Protein AF-A0A4Q3UQ04-F1 (afdb_monomer)

pLDDT: mean 87.94, std 11.41, range [50.19, 98.19]

Foldseek 3Di:
DPPDDCVLADVVLVVQLVVQLVVVVVVVDDSVVSSVVSQVVSCVVQVFRPHPPTRSPVDDPVRVVVVVVVVVVVVVVVVVVVD

Nearest PDB structures (foldseek):
  1tfe-assembly1_A-2  TM=8.885E-01  e=4.662E+00  Thermus thermophilus

Secondary structure (DSSP, 8-state):
--SS-GGGS-HHHHHHHHHHHHHHHTTT--HHHHHHHHHHHHHHHHSS--STTSTT-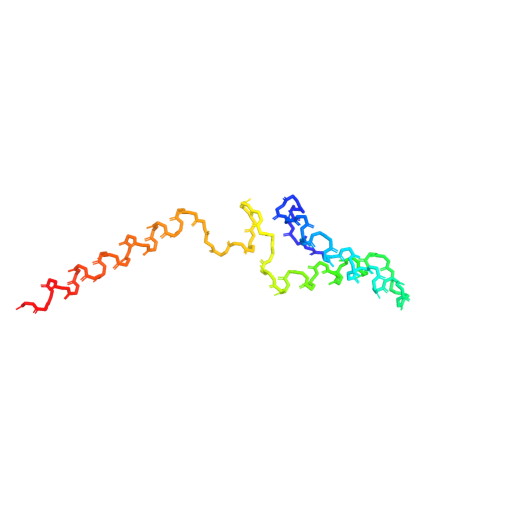S--HHHHHHHHHHHHHHHHHHHHT--

Solvent-accessible surface area (backbone atoms only — not comparable to full-atom values): 4584 Å² total; per-residue (Å²): 112,72,93,64,70,71,83,20,40,40,71,69,55,50,54,50,22,52,54,45,16,50,61,31,39,78,70,71,38,55,64,73,57,14,47,34,50,16,42,48,51,53,27,72,78,40,58,39,22,63,33,89,94,19,63,28,46,91,63,54,74,64,52,51,50,52,53,50,51,54,54,50,54,53,53,52,55,54,59,68,70,74,115

Mean predicted aligned error: 7.3 Å

Radius of gyration: 20.09 Å; Cα contacts (8 Å, |Δi|>4): 75; chains: 1; bounding box: 43×22×59 Å

Structure (mmCIF, N/CA/C/O backbone):
data_AF-A0A4Q3UQ04-F1
#
_entry.id   AF-A0A4Q3UQ04-F1
#
loop_
_atom_site.group_PDB
_atom_site.id
_atom_site.type_symbol
_atom_site.label_atom_id
_atom_site.label_alt_id
_atom_site.label_comp_id
_atom_site.label_asym_id
_atom_site.label_entity_id
_atom_site.label_seq_id
_atom_site.pdbx_PDB_ins_code
_atom_site.Cartn_x
_atom_site.Cartn_y
_atom_site.Cartn_z
_atom_site.occupancy
_atom_site.B_iso_or_equiv
_atom_site.auth_seq_id
_atom_site.auth_comp_id
_atom_site.auth_asym_id
_atom_site.auth_atom_id
_atom_site.pdbx_PDB_model_num
ATOM 1 N N . MET A 1 1 ? -0.151 -8.280 9.214 1.00 50.19 1 MET A N 1
ATOM 2 C CA . MET A 1 1 ? 0.063 -6.860 8.846 1.00 50.19 1 MET A CA 1
ATOM 3 C C . MET A 1 1 ? 0.859 -6.753 7.549 1.00 50.19 1 MET A C 1
ATOM 5 O O . MET A 1 1 ? 1.590 -7.687 7.222 1.00 50.19 1 MET A O 1
ATOM 9 N N . ALA A 1 2 ? 0.727 -5.636 6.820 1.00 52.31 2 ALA A N 1
ATOM 10 C CA . ALA A 1 2 ? 1.593 -5.314 5.684 1.00 52.31 2 ALA A CA 1
ATOM 11 C C . ALA A 1 2 ? 3.041 -5.171 6.178 1.00 52.31 2 ALA A C 1
ATOM 13 O O . ALA A 1 2 ? 3.337 -4.307 6.998 1.00 52.31 2 ALA A O 1
ATOM 14 N N . ARG A 1 3 ? 3.935 -6.045 5.712 1.00 58.41 3 ARG A N 1
ATOM 15 C CA . ARG A 1 3 ? 5.365 -6.006 6.044 1.00 58.41 3 ARG A CA 1
ATOM 16 C C . ARG A 1 3 ? 6.018 -4.834 5.302 1.00 58.41 3 ARG A C 1
ATOM 18 O O . ARG A 1 3 ? 6.580 -5.028 4.232 1.00 58.41 3 ARG A O 1
ATOM 25 N N . GLY A 1 4 ? 5.876 -3.610 5.805 1.00 63.72 4 GLY A N 1
ATOM 26 C CA . GLY A 1 4 ? 6.538 -2.450 5.211 1.00 63.72 4 GLY A CA 1
ATOM 27 C C . GLY A 1 4 ? 6.033 -1.102 5.707 1.00 63.72 4 GLY A C 1
ATOM 28 O O . GLY A 1 4 ? 4.944 -0.982 6.263 1.00 63.72 4 GLY A O 1
ATOM 29 N N . ASP A 1 5 ? 6.840 -0.076 5.456 1.00 73.12 5 ASP A N 1
ATOM 30 C CA . ASP A 1 5 ? 6.503 1.313 5.740 1.00 73.12 5 ASP A CA 1
ATOM 31 C C . ASP A 1 5 ? 5.265 1.756 4.930 1.00 73.12 5 ASP A C 1
ATOM 33 O O . ASP A 1 5 ? 5.271 1.790 3.691 1.00 73.12 5 ASP A O 1
ATOM 37 N N . LYS A 1 6 ? 4.191 2.130 5.643 1.00 78.88 6 LYS A N 1
ATOM 38 C CA . LYS A 1 6 ? 2.941 2.641 5.055 1.00 78.88 6 LYS A CA 1
ATOM 39 C C . LYS A 1 6 ? 3.158 3.934 4.249 1.00 78.88 6 LYS A C 1
ATOM 41 O O . LYS A 1 6 ? 2.297 4.304 3.443 1.00 78.88 6 LYS A O 1
ATOM 46 N N . SER A 1 7 ? 4.305 4.609 4.393 1.00 86.94 7 SER A N 1
ATOM 47 C CA . SER A 1 7 ? 4.696 5.765 3.576 1.00 86.94 7 SER A CA 1
ATOM 48 C C . SER A 1 7 ? 4.743 5.446 2.083 1.00 86.94 7 SER A C 1
ATOM 50 O O . SER A 1 7 ? 4.522 6.343 1.268 1.00 86.94 7 SER A O 1
ATOM 52 N N . LYS A 1 8 ? 4.966 4.175 1.715 1.00 89.06 8 LYS A N 1
ATOM 53 C CA . LYS A 1 8 ? 5.045 3.701 0.325 1.00 89.06 8 LYS A CA 1
ATOM 54 C C . LYS A 1 8 ? 3.683 3.443 -0.321 1.00 89.06 8 LYS A C 1
ATOM 56 O O . LYS A 1 8 ? 3.610 3.142 -1.513 1.00 89.06 8 LYS A O 1
ATOM 61 N N . TYR A 1 9 ? 2.596 3.609 0.423 1.00 91.44 9 TYR A N 1
ATOM 62 C CA . TYR A 1 9 ? 1.242 3.497 -0.103 1.00 91.44 9 TYR A CA 1
ATOM 63 C C . TYR A 1 9 ? 0.711 4.858 -0.528 1.00 91.44 9 TYR A C 1
ATOM 65 O O . TYR A 1 9 ? 0.960 5.894 0.099 1.00 91.44 9 TYR A O 1
ATOM 73 N N . THR A 1 10 ? -0.014 4.851 -1.640 1.00 94.00 10 THR A N 1
ATOM 74 C CA . THR A 1 10 ? -0.729 6.035 -2.123 1.00 94.00 10 THR A CA 1
ATOM 75 C C . THR A 1 10 ? -1.918 6.344 -1.225 1.00 94.00 10 THR A C 1
ATOM 77 O O . THR A 1 10 ? -2.452 5.453 -0.567 1.00 94.00 10 THR A O 1
ATOM 80 N N . ASP A 1 11 ? -2.382 7.590 -1.233 1.00 94.69 11 ASP A N 1
ATOM 81 C CA . ASP A 1 11 ? -3.522 7.980 -0.396 1.00 94.69 11 ASP A CA 1
ATOM 82 C C . ASP A 1 11 ? -4.807 7.267 -0.841 1.00 94.69 11 ASP A C 1
ATOM 84 O O . ASP A 1 11 ? -5.644 6.919 -0.017 1.00 94.69 11 ASP A O 1
ATOM 88 N N . LYS A 1 12 ? -4.914 6.910 -2.131 1.00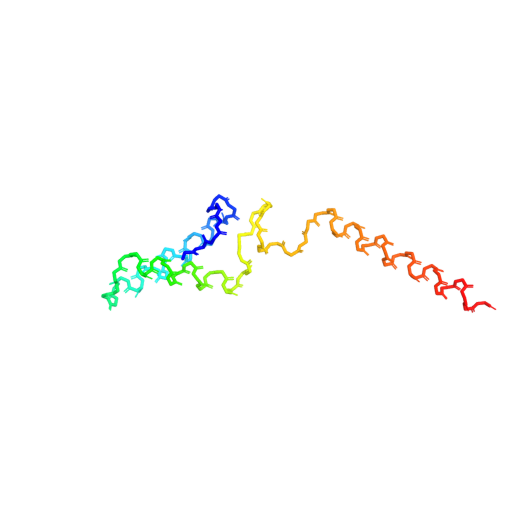 94.94 12 LYS A N 1
ATOM 89 C CA . LYS A 1 12 ? -5.982 6.031 -2.628 1.00 94.94 12 LYS A CA 1
ATOM 90 C C . LYS A 1 12 ? -5.951 4.651 -1.958 1.00 94.94 12 LYS A C 1
ATOM 92 O O . LYS A 1 12 ? -7.001 4.158 -1.571 1.00 94.94 12 LYS A O 1
ATOM 97 N N . GLN A 1 13 ? -4.773 4.038 -1.816 1.00 95.00 13 GLN A N 1
ATOM 98 C CA . GLN A 1 13 ? -4.624 2.736 -1.148 1.00 95.00 13 GLN A CA 1
ATOM 99 C C . GLN A 1 13 ? -4.992 2.803 0.332 1.00 95.00 13 GLN A C 1
ATOM 101 O O . GLN A 1 13 ? -5.650 1.893 0.820 1.00 95.00 13 GLN A O 1
ATOM 106 N N . LYS A 1 14 ? -4.614 3.890 1.015 1.00 94.88 14 LYS A N 1
ATOM 107 C CA . LYS A 1 14 ? -4.980 4.119 2.418 1.00 94.88 14 LYS A CA 1
ATOM 108 C C . LYS A 1 14 ? -6.495 4.236 2.593 1.00 94.88 14 LYS A C 1
ATOM 110 O O . LYS A 1 14 ? -7.053 3.480 3.370 1.00 94.88 14 LYS A O 1
ATOM 115 N N . ARG A 1 15 ? -7.166 5.057 1.774 1.00 97.38 15 ARG A N 1
ATOM 116 C CA . ARG A 1 15 ? -8.636 5.182 1.802 1.00 97.38 15 ARG A CA 1
ATOM 117 C C . ARG A 1 15 ? -9.364 3.871 1.504 1.00 97.38 15 ARG A C 1
ATOM 119 O O . ARG A 1 15 ? -10.396 3.599 2.098 1.00 97.38 15 ARG A O 1
ATOM 126 N N . MET A 1 16 ? -8.847 3.060 0.575 1.00 96.12 16 MET A N 1
ATOM 127 C CA . MET A 1 16 ? -9.423 1.735 0.308 1.00 96.12 16 MET A CA 1
ATOM 128 C C . MET A 1 16 ? -9.264 0.808 1.514 1.00 96.12 16 MET A C 1
ATOM 130 O O . MET A 1 16 ? -10.221 0.132 1.871 1.00 96.12 16 MET A O 1
ATOM 134 N N . ALA A 1 17 ? -8.094 0.809 2.162 1.00 95.88 17 ALA A N 1
ATOM 135 C CA . ALA A 1 17 ? -7.887 0.042 3.386 1.00 95.88 17 ALA A CA 1
ATOM 136 C C . ALA A 1 17 ? -8.846 0.502 4.497 1.00 95.88 17 ALA A C 1
ATOM 138 O O . ALA A 1 17 ? -9.551 -0.329 5.048 1.00 95.88 17 ALA A O 1
ATOM 139 N N . GLU A 1 18 ? -8.957 1.808 4.747 1.00 96.38 18 GLU A N 1
ATOM 140 C CA . GLU A 1 18 ? -9.884 2.374 5.741 1.00 96.38 18 GLU A CA 1
ATOM 141 C C . GLU A 1 18 ? -11.344 1.979 5.464 1.00 96.38 18 GLU A C 1
ATOM 143 O O . GLU A 1 18 ? -12.067 1.580 6.371 1.00 9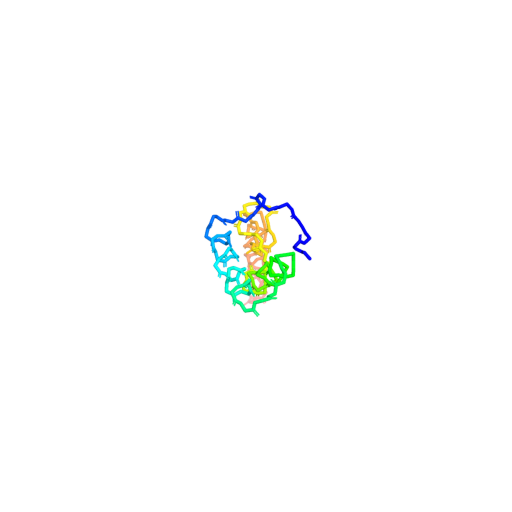6.38 18 GLU A O 1
ATOM 148 N N . HIS A 1 19 ? -11.782 2.017 4.201 1.00 98.06 19 HIS A N 1
ATOM 149 C CA . HIS A 1 19 ? -13.149 1.629 3.843 1.00 98.06 19 HIS A CA 1
ATOM 150 C C . HIS A 1 19 ? -13.419 0.130 4.056 1.00 98.06 19 HIS A C 1
ATOM 152 O O . HIS A 1 19 ? -14.492 -0.256 4.518 1.00 98.06 19 HIS A O 1
ATOM 158 N N . ILE A 1 20 ? -12.444 -0.726 3.738 1.00 97.44 20 ILE A N 1
ATOM 159 C CA . ILE A 1 20 ? -12.555 -2.173 3.959 1.00 97.44 20 ILE A CA 1
ATOM 160 C C . ILE A 1 20 ? -12.509 -2.496 5.458 1.00 97.44 20 ILE A C 1
ATOM 162 O O . ILE A 1 20 ? -13.257 -3.361 5.912 1.00 97.44 20 ILE A O 1
ATOM 166 N N . GLU A 1 21 ? -11.646 -1.811 6.213 1.00 97.56 21 GLU A N 1
ATOM 167 C CA . GLU A 1 21 ? -11.528 -1.913 7.671 1.00 97.56 21 GLU A CA 1
ATOM 168 C C . GLU A 1 21 ? -12.862 -1.575 8.331 1.00 97.56 21 GLU A C 1
ATOM 170 O O . GLU A 1 21 ? -13.403 -2.431 9.029 1.00 97.56 21 GLU A O 1
ATOM 175 N N . GLN A 1 22 ? -13.453 -0.421 7.999 1.00 97.12 22 GLN A N 1
ATOM 176 C CA . GLN A 1 22 ? -14.769 -0.019 8.501 1.00 97.12 22 GLN A CA 1
ATOM 177 C C . GLN A 1 22 ? -15.819 -1.104 8.247 1.00 97.12 22 GLN A C 1
ATOM 179 O O . GLN A 1 22 ? -16.519 -1.523 9.160 1.00 97.12 22 GLN A O 1
ATOM 184 N N . GLY A 1 23 ? -15.868 -1.652 7.029 1.00 98.19 23 GLY A N 1
ATOM 185 C CA . GLY A 1 23 ? -16.812 -2.719 6.714 1.00 98.19 23 GLY A CA 1
ATOM 186 C C . GLY A 1 23 ? -16.591 -4.007 7.518 1.00 98.19 23 GLY A C 1
ATOM 187 O O . GLY A 1 23 ? -17.523 -4.794 7.658 1.00 98.19 23 GLY A O 1
ATOM 188 N N . TYR A 1 24 ? -15.380 -4.297 8.006 1.00 98.00 24 TYR A N 1
ATOM 189 C CA . TYR A 1 24 ? -15.127 -5.423 8.915 1.00 98.00 24 TYR A CA 1
ATOM 190 C C . TYR A 1 24 ? -15.468 -5.083 10.370 1.00 98.00 24 TYR A C 1
ATOM 192 O O . TYR A 1 24 ? -16.026 -5.942 11.054 1.00 98.00 24 TYR A O 1
ATOM 200 N N . GLU A 1 25 ? -15.187 -3.861 10.823 1.00 97.12 25 GLU A N 1
ATOM 201 C CA . GLU A 1 25 ? -15.594 -3.377 12.148 1.00 97.12 25 GLU A CA 1
ATOM 202 C C . GLU A 1 25 ? -17.120 -3.382 12.299 1.00 97.12 25 GLU A C 1
ATOM 204 O O . GLU A 1 25 ? -17.636 -3.913 13.280 1.00 97.12 25 GLU A O 1
ATOM 209 N N . ASP A 1 26 ? -17.850 -2.928 11.275 1.00 97.88 26 ASP A N 1
ATOM 210 C CA . ASP A 1 26 ? -19.319 -2.953 11.231 1.00 97.88 26 ASP A CA 1
ATOM 211 C C . ASP A 1 26 ? -19.880 -4.386 11.307 1.00 97.88 26 ASP A C 1
ATOM 213 O O . ASP A 1 26 ? -20.994 -4.615 11.775 1.00 97.88 26 ASP A O 1
ATOM 217 N N . ARG A 1 27 ? -19.092 -5.380 10.874 1.00 97.38 27 ARG A N 1
ATOM 218 C CA . ARG A 1 27 ? -19.402 -6.817 10.986 1.00 97.38 27 ARG A CA 1
ATOM 219 C C . ARG A 1 27 ? -18.959 -7.431 12.322 1.00 97.38 27 ARG A C 1
ATOM 221 O O . ARG A 1 27 ? -19.047 -8.647 12.484 1.00 97.38 27 ARG A O 1
ATOM 228 N N . GLY A 1 28 ? -18.479 -6.621 13.265 1.00 97.69 28 GLY A N 1
ATOM 229 C CA . GLY A 1 28 ? -18.067 -7.039 14.606 1.00 97.69 28 GLY A CA 1
ATOM 230 C C . GLY A 1 28 ? -16.652 -7.616 14.695 1.00 97.69 28 GLY A C 1
ATOM 231 O O . GLY A 1 28 ? -16.305 -8.233 15.702 1.00 97.69 28 GLY A O 1
ATOM 232 N N . VAL A 1 29 ? -15.820 -7.454 13.663 1.00 97.81 29 VAL A N 1
ATOM 233 C CA . VAL A 1 29 ? -14.403 -7.837 13.729 1.00 97.81 29 VAL A CA 1
ATOM 234 C C . VAL A 1 29 ? -13.646 -6.798 14.557 1.00 97.81 29 VAL A C 1
ATOM 236 O O . VAL A 1 29 ? -13.881 -5.602 14.418 1.00 97.81 29 VAL A O 1
ATOM 239 N N . SER A 1 30 ? -12.717 -7.237 15.413 1.00 97.75 30 SER A N 1
ATOM 240 C CA . SER A 1 30 ? -11.881 -6.302 16.171 1.00 97.75 30 SER A CA 1
ATOM 241 C C . SER A 1 30 ? -11.060 -5.421 15.230 1.00 97.75 30 SER A C 1
ATOM 243 O O . SER A 1 30 ? -10.573 -5.889 14.200 1.00 97.75 30 SER A O 1
ATOM 245 N N . LYS A 1 31 ? -1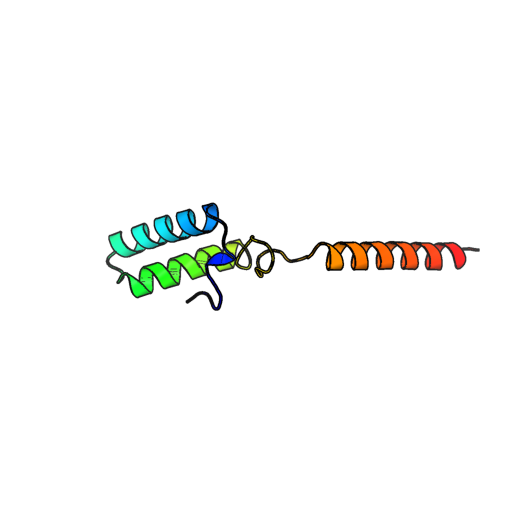0.850 -4.161 15.616 1.00 94.25 31 LYS A N 1
ATOM 246 C CA . LYS A 1 31 ? -10.090 -3.176 14.837 1.00 94.25 31 LYS A CA 1
ATOM 247 C C . LYS A 1 31 ? -8.766 -3.711 14.287 1.00 94.25 31 LYS A C 1
ATOM 249 O O . LYS A 1 31 ? -8.479 -3.587 13.104 1.00 94.25 31 LYS A O 1
ATOM 254 N N . GLU A 1 32 ? -7.975 -4.377 15.127 1.00 93.81 32 GLU A N 1
ATOM 255 C CA . GLU A 1 32 ? -6.673 -4.911 14.711 1.00 93.81 32 GLU A CA 1
ATOM 256 C C . GLU A 1 32 ? -6.795 -5.972 13.599 1.00 93.81 32 GLU A C 1
ATOM 258 O O . GLU A 1 32 ? -5.987 -6.019 12.666 1.00 93.81 32 GLU A O 1
ATOM 263 N N . GLU A 1 33 ? -7.811 -6.833 13.673 1.00 95.50 33 GLU A N 1
ATOM 264 C CA . GLU A 1 33 ? -8.065 -7.868 12.670 1.00 95.50 33 GLU A CA 1
ATOM 265 C C . GLU A 1 33 ? -8.727 -7.280 11.413 1.00 95.50 33 GLU A C 1
ATOM 267 O O . GLU A 1 33 ? -8.398 -7.692 10.297 1.00 95.50 33 GLU A O 1
ATOM 272 N N . ALA A 1 34 ? -9.596 -6.280 11.565 1.00 97.12 34 ALA A N 1
ATOM 273 C CA . ALA A 1 34 ? -10.195 -5.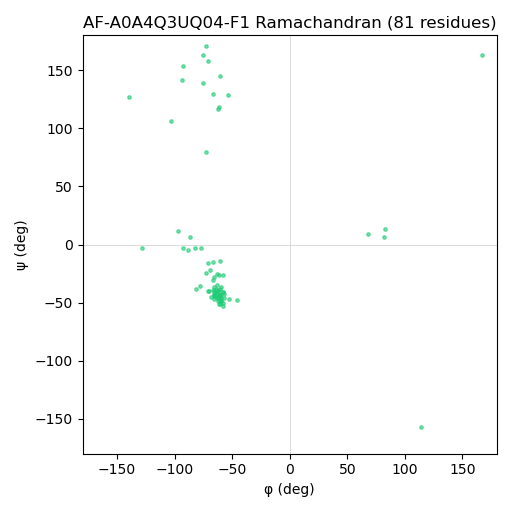526 10.469 1.00 97.12 34 ALA A CA 1
ATOM 274 C C . ALA A 1 34 ? -9.120 -4.800 9.645 1.00 97.12 34 ALA A C 1
ATOM 276 O O . ALA A 1 34 ? -9.029 -5.010 8.432 1.00 97.12 34 ALA A O 1
ATOM 277 N N . GLU A 1 35 ? -8.232 -4.052 10.306 1.00 94.62 35 GLU A N 1
ATOM 278 C CA . GLU A 1 35 ? -7.084 -3.381 9.691 1.00 94.62 35 GLU A CA 1
ATOM 279 C C . GLU A 1 35 ? -6.192 -4.399 8.964 1.00 94.62 35 GLU A C 1
ATOM 281 O O . GLU A 1 35 ? -5.777 -4.209 7.814 1.00 94.62 35 GLU A O 1
ATOM 286 N N . ARG A 1 36 ? -5.904 -5.531 9.616 1.00 94.62 36 ARG A N 1
ATOM 287 C CA . ARG A 1 36 ? -5.072 -6.596 9.047 1.00 94.62 36 ARG A CA 1
ATOM 288 C C . ARG A 1 36 ? -5.666 -7.153 7.757 1.00 94.62 36 ARG A C 1
ATOM 290 O O . ARG A 1 36 ? -4.924 -7.315 6.784 1.00 94.62 36 ARG A O 1
ATOM 297 N N . ARG A 1 37 ? -6.969 -7.444 7.747 1.00 96.25 37 ARG A N 1
ATOM 298 C CA . ARG A 1 37 ? -7.691 -7.948 6.569 1.00 96.25 37 ARG A CA 1
ATOM 299 C C . ARG A 1 37 ? -7.741 -6.902 5.467 1.00 96.25 37 ARG A C 1
ATOM 301 O O . ARG A 1 37 ? -7.432 -7.226 4.325 1.00 96.25 37 ARG A O 1
ATOM 308 N N . ALA A 1 38 ? -8.028 -5.652 5.812 1.00 96.25 38 ALA A N 1
ATOM 309 C CA . ALA A 1 38 ? -8.080 -4.552 4.862 1.00 96.25 38 ALA A CA 1
ATOM 310 C C . ALA A 1 38 ? -6.759 -4.360 4.107 1.00 96.25 38 ALA A C 1
ATOM 312 O O . ALA A 1 38 ? -6.725 -4.352 2.874 1.00 96.25 38 ALA A O 1
ATOM 313 N N . TRP A 1 39 ? -5.641 -4.292 4.833 1.00 94.44 39 TRP A N 1
ATOM 314 C CA . TRP A 1 39 ? -4.323 -4.173 4.212 1.00 94.44 39 TRP A CA 1
ATOM 315 C C . TRP A 1 39 ? -3.920 -5.418 3.419 1.00 94.44 39 TRP A C 1
ATOM 317 O O . TRP A 1 39 ? -3.199 -5.294 2.428 1.00 94.44 39 TRP A O 1
ATOM 327 N N . ALA A 1 40 ? -4.369 -6.611 3.816 1.00 94.56 40 ALA A N 1
ATOM 328 C CA . ALA A 1 40 ? -4.149 -7.827 3.037 1.00 94.56 40 ALA A CA 1
ATOM 329 C C . ALA A 1 40 ? -4.881 -7.768 1.689 1.00 94.56 40 ALA A C 1
ATOM 331 O O . ALA A 1 40 ? -4.264 -8.060 0.665 1.00 94.56 40 ALA A O 1
ATOM 332 N N . THR A 1 41 ? -6.138 -7.314 1.668 1.00 95.38 41 THR A N 1
ATOM 333 C CA . THR A 1 41 ? -6.914 -7.125 0.434 1.00 95.38 41 THR A CA 1
ATOM 334 C C . THR A 1 41 ? -6.244 -6.116 -0.495 1.00 95.38 41 THR A C 1
ATOM 336 O O . THR A 1 41 ? -5.941 -6.446 -1.639 1.00 95.38 41 THR A O 1
ATOM 339 N N . VAL A 1 42 ? -5.895 -4.927 0.008 1.00 93.81 42 VAL A N 1
ATOM 340 C CA . VAL A 1 42 ? -5.215 -3.894 -0.796 1.00 93.81 42 VAL A CA 1
ATOM 341 C C . VAL A 1 42 ? -3.878 -4.394 -1.353 1.00 93.81 42 VAL A C 1
ATOM 343 O O . VAL A 1 42 ? -3.504 -4.058 -2.478 1.00 93.81 42 VAL A O 1
ATOM 346 N N . ASN A 1 43 ? -3.142 -5.204 -0.590 1.00 91.44 43 ASN A N 1
ATOM 347 C CA . ASN A 1 43 ? -1.890 -5.794 -1.056 1.00 91.44 43 ASN A CA 1
ATOM 348 C C . ASN A 1 43 ? -2.097 -6.872 -2.112 1.00 91.44 43 ASN A C 1
ATOM 350 O O . ASN A 1 43 ? -1.335 -6.901 -3.075 1.00 91.44 43 ASN A O 1
ATOM 354 N N . ALA A 1 44 ? -3.114 -7.720 -1.962 1.00 91.44 44 ALA A N 1
ATOM 355 C CA . ALA A 1 44 ? -3.459 -8.726 -2.958 1.00 91.44 44 ALA A CA 1
ATOM 356 C C . ALA A 1 44 ? -3.845 -8.076 -4.296 1.00 91.44 44 ALA A C 1
ATOM 358 O O . ALA A 1 44 ? -3.394 -8.516 -5.348 1.00 91.44 44 ALA A O 1
ATOM 359 N N . GLU A 1 45 ? -4.600 -6.977 -4.259 1.00 91.38 45 GLU A N 1
ATOM 360 C CA . GLU A 1 45 ? -5.038 -6.260 -5.463 1.00 91.38 45 GLU A CA 1
ATOM 361 C C . GLU A 1 45 ? -3.926 -5.469 -6.165 1.00 91.38 45 GLU A C 1
ATOM 363 O O . GLU A 1 45 ? -4.043 -5.123 -7.345 1.00 91.38 45 GLU A O 1
ATOM 368 N N . HIS A 1 46 ? -2.873 -5.078 -5.445 1.00 89.62 46 HIS A N 1
ATOM 369 C CA . HIS A 1 46 ? -1.903 -4.099 -5.946 1.00 89.62 46 HIS A CA 1
ATOM 370 C C . HIS A 1 46 ? -0.439 -4.522 -5.858 1.00 89.62 46 HIS A C 1
ATOM 372 O O . HIS A 1 46 ? 0.421 -3.747 -6.273 1.00 89.62 46 HIS A O 1
ATOM 378 N N . GLY A 1 47 ? -0.133 -5.692 -5.298 1.00 88.69 47 GLY A N 1
ATOM 379 C CA . GLY A 1 47 ? 1.243 -6.146 -5.073 1.00 88.69 47 GLY A CA 1
ATOM 380 C C . GLY A 1 47 ? 2.009 -5.327 -4.021 1.00 88.69 4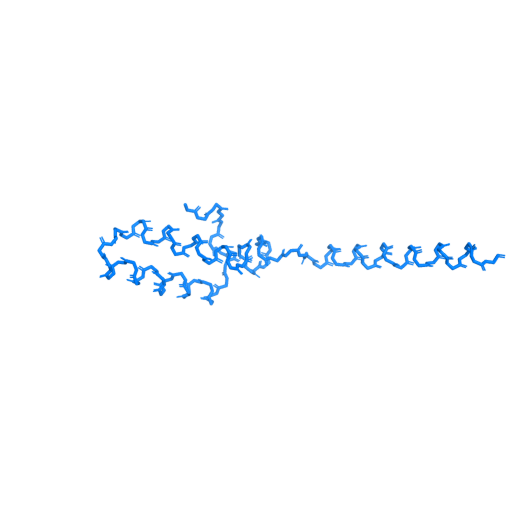7 GLY A C 1
ATOM 381 O O . GLY A 1 47 ? 3.219 -5.485 -3.863 1.00 88.69 47 GLY A O 1
ATOM 382 N N . GLY A 1 48 ? 1.325 -4.436 -3.294 1.00 90.81 48 GLY A N 1
ATOM 383 C CA . GLY A 1 48 ? 1.887 -3.571 -2.254 1.00 90.81 48 GLY A CA 1
ATOM 384 C C . GLY A 1 48 ? 1.850 -2.076 -2.582 1.00 90.81 48 GLY A C 1
ATOM 385 O O . GLY A 1 48 ? 1.020 -1.595 -3.357 1.00 90.81 48 GLY A O 1
ATOM 386 N N . GLY A 1 49 ? 2.729 -1.298 -1.945 1.00 91.06 49 GLY A N 1
ATOM 387 C CA . GLY A 1 49 ? 2.729 0.166 -2.039 1.00 91.06 49 GLY A CA 1
ATOM 388 C C . GLY A 1 49 ? 3.083 0.687 -3.437 1.00 91.06 49 GLY A C 1
ATOM 389 O O . GLY A 1 49 ? 4.098 0.293 -4.006 1.00 91.06 49 GLY A O 1
ATOM 390 N N . LYS A 1 50 ? 2.266 1.594 -3.993 1.00 90.56 50 LYS A N 1
ATOM 391 C CA . LYS A 1 50 ? 2.455 2.148 -5.353 1.00 90.56 50 LYS A CA 1
ATOM 392 C C . LYS A 1 50 ? 3.342 3.398 -5.430 1.00 90.56 50 LYS A C 1
ATOM 394 O O . LYS A 1 50 ? 3.596 3.897 -6.535 1.00 90.56 50 LYS A O 1
ATOM 399 N N . LYS A 1 51 ? 3.796 3.953 -4.302 1.00 90.12 51 LYS A N 1
ATOM 400 C CA . LYS A 1 51 ? 4.761 5.068 -4.306 1.00 90.12 51 LYS A CA 1
ATOM 401 C C . LYS A 1 51 ? 6.175 4.563 -4.643 1.00 90.12 51 LYS A C 1
ATOM 403 O O . LYS A 1 51 ? 6.436 3.364 -4.564 1.00 90.12 51 LYS A O 1
ATOM 408 N N . PRO A 1 52 ? 7.102 5.459 -5.031 1.00 85.81 52 PRO A N 1
ATOM 409 C CA . PRO A 1 52 ? 8.490 5.088 -5.291 1.00 85.81 52 PRO A CA 1
ATOM 410 C C . PRO A 1 52 ? 9.141 4.334 -4.120 1.00 85.81 52 PRO A C 1
ATOM 412 O O . PRO A 1 52 ? 9.101 4.783 -2.970 1.00 85.81 52 PRO A O 1
ATOM 415 N N . GLY A 1 53 ? 9.748 3.186 -4.431 1.00 81.50 53 GLY A N 1
ATOM 416 C CA . GLY A 1 53 ? 10.342 2.276 -3.448 1.00 81.50 53 GLY A CA 1
ATOM 417 C C . GLY A 1 53 ? 9.348 1.330 -2.762 1.00 81.50 53 GLY A C 1
ATOM 418 O O . GLY A 1 53 ? 9.738 0.649 -1.822 1.00 81.50 53 GLY A O 1
ATOM 419 N N . GLY A 1 54 ? 8.079 1.299 -3.183 1.00 86.25 54 GLY A N 1
ATOM 420 C CA . GLY A 1 54 ? 7.113 0.280 -2.769 1.00 86.25 54 GLY A CA 1
ATOM 421 C C . GLY A 1 54 ? 7.057 -0.902 -3.743 1.00 86.25 54 GLY A C 1
ATOM 422 O O . GLY A 1 54 ? 7.325 -0.745 -4.934 1.00 86.25 54 GLY A O 1
ATOM 423 N N . SER A 1 55 ? 6.675 -2.078 -3.238 1.00 85.12 55 SER A N 1
ATOM 424 C CA . SER A 1 55 ? 6.624 -3.335 -4.004 1.00 85.12 55 SER A CA 1
ATOM 425 C C . SER A 1 55 ? 5.504 -3.402 -5.047 1.00 85.12 55 SER A C 1
ATOM 427 O O . SER A 1 55 ? 5.557 -4.241 -5.937 1.00 85.12 55 SER A O 1
ATOM 429 N N . GLY A 1 56 ? 4.507 -2.512 -4.972 1.00 83.06 56 GLY A N 1
ATOM 430 C CA . GLY A 1 56 ? 3.398 -2.455 -5.933 1.00 83.06 56 GLY A CA 1
ATOM 431 C C . GLY A 1 56 ? 3.772 -1.806 -7.269 1.00 83.06 56 GLY A C 1
ATOM 432 O O . GLY A 1 56 ? 2.943 -1.715 -8.175 1.00 83.06 56 GLY A O 1
ATOM 433 N N . ARG A 1 57 ? 5.009 -1.313 -7.409 1.00 78.19 57 ARG A N 1
ATOM 434 C CA . ARG A 1 57 ? 5.611 -0.994 -8.707 1.00 78.19 57 ARG A CA 1
ATOM 435 C C . ARG A 1 57 ? 6.597 -2.098 -9.052 1.00 78.19 57 ARG A C 1
ATOM 437 O O . ARG A 1 57 ? 7.690 -2.128 -8.501 1.00 78.19 57 ARG A O 1
ATOM 444 N N . HIS A 1 58 ? 6.216 -2.951 -9.996 1.00 65.06 58 HIS A N 1
ATOM 445 C CA . HIS A 1 58 ? 7.063 -4.052 -10.452 1.00 65.06 58 HIS A CA 1
ATOM 446 C C . HIS A 1 58 ? 8.328 -3.597 -11.194 1.00 65.06 58 HIS A C 1
ATOM 448 O O . HIS A 1 58 ? 9.261 -4.382 -11.281 1.00 65.06 58 HIS A O 1
ATOM 454 N N . ASP A 1 59 ? 8.415 -2.333 -11.637 1.00 67.06 59 ASP A N 1
ATOM 455 C CA . ASP A 1 59 ? 9.610 -1.837 -12.321 1.00 67.06 59 ASP A CA 1
ATOM 456 C C . ASP A 1 59 ? 9.989 -0.408 -11.910 1.00 67.06 59 ASP A C 1
ATOM 458 O O . ASP A 1 59 ? 9.209 0.552 -12.035 1.00 67.06 59 ASP A O 1
ATOM 462 N N . THR A 1 60 ? 11.242 -0.216 -11.496 1.00 73.50 60 THR A N 1
ATOM 463 C CA . THR A 1 60 ? 11.825 1.124 -11.393 1.00 73.50 60 THR A CA 1
ATOM 464 C C . THR A 1 60 ? 12.121 1.698 -12.787 1.00 73.50 60 THR A C 1
ATOM 466 O O . THR A 1 60 ? 12.004 1.039 -13.823 1.00 73.50 60 THR A O 1
ATOM 469 N N . LYS A 1 61 ? 12.488 2.986 -12.865 1.00 76.00 61 LYS A N 1
ATOM 470 C CA . LYS A 1 61 ? 12.966 3.575 -14.133 1.00 76.00 61 LYS A CA 1
ATOM 471 C C . LYS A 1 61 ? 14.262 2.899 -14.602 1.00 76.00 61 LYS A C 1
ATOM 473 O O . LYS A 1 61 ? 14.456 2.747 -15.806 1.00 76.00 61 LYS A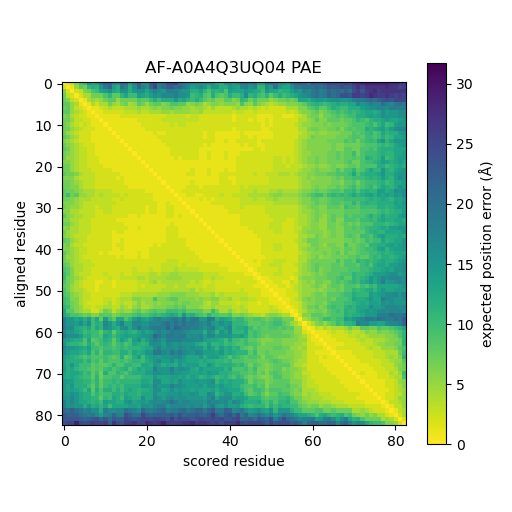 O 1
ATOM 478 N N . ALA A 1 62 ? 15.120 2.503 -13.660 1.00 78.62 62 ALA A N 1
ATOM 479 C CA . ALA A 1 62 ? 16.356 1.790 -13.951 1.00 78.62 62 ALA A CA 1
ATOM 480 C C . ALA A 1 62 ? 16.058 0.403 -14.530 1.00 78.62 62 ALA A C 1
ATOM 482 O O . ALA A 1 62 ? 16.576 0.089 -15.599 1.00 78.62 62 ALA A O 1
ATOM 483 N N . ASP A 1 63 ? 15.141 -0.347 -13.912 1.00 80.38 63 ASP A N 1
ATOM 484 C CA . ASP A 1 63 ? 14.732 -1.672 -14.398 1.00 80.38 63 ASP A CA 1
ATOM 485 C C . ASP A 1 63 ? 14.155 -1.578 -15.810 1.00 80.38 63 ASP A C 1
ATOM 487 O O . ASP A 1 63 ? 14.627 -2.252 -16.720 1.00 80.38 63 ASP A O 1
ATOM 491 N N . ARG A 1 64 ? 13.230 -0.638 -16.055 1.00 81.81 64 ARG A N 1
ATOM 492 C CA . ARG A 1 64 ? 12.670 -0.409 -17.401 1.00 81.81 64 ARG A CA 1
ATOM 493 C C . ARG A 1 64 ? 13.737 -0.061 -18.439 1.00 81.81 64 ARG A C 1
ATOM 495 O O . ARG A 1 64 ? 13.674 -0.543 -19.568 1.00 81.81 64 ARG A O 1
ATOM 502 N N . SER A 1 65 ? 14.718 0.762 -18.066 1.00 85.62 65 SER A N 1
ATOM 503 C CA . SER A 1 65 ? 15.838 1.129 -18.940 1.00 85.62 65 SER A CA 1
ATOM 504 C C . SER A 1 65 ? 16.735 -0.073 -19.247 1.00 85.62 65 SER A C 1
ATOM 506 O O . SER A 1 65 ? 17.097 -0.295 -20.403 1.00 85.62 65 SER A O 1
ATOM 508 N N . ALA A 1 66 ? 17.047 -0.891 -18.240 1.00 87.69 66 ALA A N 1
ATOM 509 C CA . ALA A 1 66 ? 17.824 -2.113 -18.407 1.00 87.69 66 ALA A CA 1
ATOM 510 C C . ALA A 1 66 ? 17.106 -3.115 -19.325 1.00 87.69 66 ALA A C 1
ATOM 512 O O . ALA A 1 66 ? 17.711 -3.627 -20.271 1.00 87.69 66 ALA A O 1
ATOM 513 N N . THR A 1 67 ? 15.803 -3.328 -19.128 1.00 87.75 67 THR A N 1
ATOM 514 C CA . THR A 1 67 ? 14.985 -4.209 -19.974 1.00 87.75 67 THR A CA 1
ATOM 515 C C . THR A 1 67 ? 14.921 -3.701 -21.417 1.00 87.75 67 THR A C 1
ATOM 517 O O . THR A 1 67 ? 15.068 -4.487 -22.355 1.00 87.75 67 THR A O 1
ATOM 520 N N . ALA A 1 68 ? 14.789 -2.384 -21.619 1.00 91.88 68 ALA A N 1
ATOM 521 C CA . ALA A 1 68 ? 14.797 -1.772 -22.948 1.00 91.88 68 ALA A CA 1
ATOM 522 C C . ALA A 1 68 ? 16.141 -1.962 -23.673 1.00 91.88 68 ALA A C 1
ATOM 524 O O . ALA A 1 68 ? 16.155 -2.370 -24.838 1.00 91.88 68 ALA A O 1
ATOM 525 N N . LYS A 1 69 ? 17.266 -1.728 -22.980 1.00 93.12 69 LYS A N 1
ATOM 526 C CA . LYS A 1 69 ? 18.618 -1.957 -23.519 1.00 93.12 69 LYS A CA 1
ATOM 527 C C . LYS A 1 69 ? 18.815 -3.419 -23.917 1.00 93.12 69 LYS A C 1
ATOM 529 O O . LYS A 1 69 ? 19.173 -3.695 -25.060 1.00 93.12 69 LYS A O 1
ATOM 534 N N . LYS A 1 70 ? 18.466 -4.356 -23.030 1.00 94.19 70 LYS A N 1
ATOM 535 C CA . LYS A 1 70 ? 18.537 -5.803 -23.293 1.00 94.19 70 LYS A CA 1
ATOM 536 C C . LYS A 1 70 ? 17.692 -6.214 -24.506 1.00 94.19 70 LYS A C 1
ATOM 538 O O . LYS A 1 70 ? 18.127 -7.024 -25.329 1.00 94.19 70 LYS A O 1
ATOM 543 N N . GLY A 1 71 ? 16.499 -5.636 -24.652 1.00 93.44 71 GLY A N 1
ATOM 544 C CA . GLY A 1 71 ? 15.626 -5.847 -25.810 1.00 93.44 71 GLY A CA 1
ATOM 545 C C . GLY A 1 71 ? 16.220 -5.329 -27.126 1.00 93.44 71 GLY A C 1
ATOM 546 O O . GLY A 1 71 ? 16.082 -5.968 -28.167 1.00 93.44 71 GLY A O 1
ATOM 547 N N . TRP A 1 72 ? 16.907 -4.184 -27.102 1.00 94.50 72 TRP A N 1
ATOM 548 C CA . TRP A 1 72 ? 17.603 -3.660 -28.281 1.00 94.50 72 TRP A CA 1
ATOM 549 C C . TRP A 1 72 ? 18.801 -4.533 -28.679 1.00 94.50 72 TRP A C 1
ATOM 551 O O . TRP A 1 72 ? 18.929 -4.892 -29.851 1.00 94.50 72 TRP A O 1
ATOM 561 N N . GLU A 1 73 ? 19.628 -4.946 -27.717 1.00 94.88 73 GLU A N 1
ATOM 562 C CA . GLU A 1 73 ? 20.798 -5.798 -27.973 1.00 94.88 73 GLU A CA 1
ATOM 563 C C . GLU A 1 73 ? 20.413 -7.147 -28.587 1.00 94.88 73 GLU A C 1
ATOM 565 O O . GLU A 1 73 ? 21.035 -7.605 -29.547 1.00 94.88 73 GLU A O 1
ATOM 570 N N . THR A 1 74 ? 19.361 -7.781 -28.064 1.00 93.94 74 THR A N 1
ATOM 571 C CA . THR A 1 74 ? 18.859 -9.058 -28.592 1.00 93.94 74 THR A CA 1
ATOM 572 C C . THR A 1 74 ? 18.343 -8.926 -30.023 1.00 93.94 74 THR A C 1
ATOM 574 O O . THR A 1 74 ? 18.668 -9.771 -30.859 1.00 93.94 74 THR A O 1
ATOM 577 N N . ARG A 1 75 ? 17.602 -7.855 -30.346 1.00 93.25 75 ARG A N 1
ATOM 578 C CA . ARG A 1 75 ? 17.168 -7.575 -31.728 1.00 93.25 75 ARG A CA 1
ATOM 579 C C . ARG A 1 75 ? 18.354 -7.366 -32.668 1.00 93.25 75 ARG A C 1
ATOM 581 O O . ARG A 1 75 ? 18.369 -7.947 -33.750 1.00 93.25 75 ARG A O 1
ATOM 588 N N . ARG A 1 76 ? 19.365 -6.601 -32.244 1.00 94.44 76 ARG A N 1
ATOM 589 C CA . ARG A 1 76 ? 20.580 -6.351 -33.035 1.00 94.44 76 ARG A CA 1
ATOM 590 C C . ARG A 1 76 ? 21.345 -7.643 -33.331 1.00 94.44 76 ARG A C 1
ATOM 592 O O . ARG A 1 76 ? 21.717 -7.870 -34.477 1.00 94.44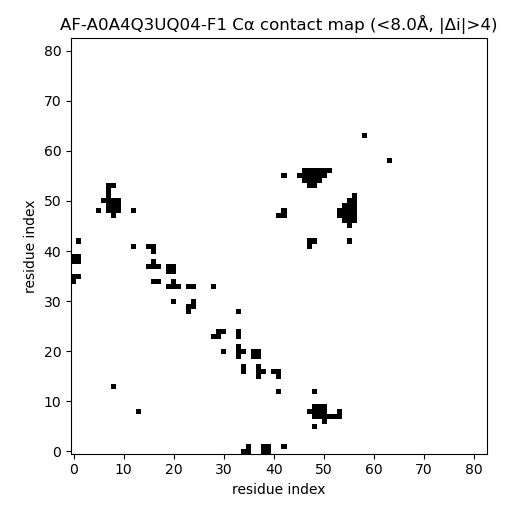 76 ARG A O 1
ATOM 599 N N . LYS A 1 77 ? 21.543 -8.506 -32.328 1.00 91.69 77 LYS A N 1
ATOM 600 C CA . LYS A 1 77 ? 22.224 -9.802 -32.503 1.00 91.69 77 LYS A CA 1
ATOM 601 C C . LYS A 1 77 ? 21.497 -10.705 -33.500 1.00 91.69 77 LYS A C 1
ATOM 603 O O . LYS A 1 77 ? 22.148 -11.272 -34.367 1.00 91.69 77 LYS A O 1
ATOM 608 N N . ARG A 1 78 ? 20.163 -10.790 -33.413 1.00 90.00 78 ARG A N 1
ATOM 609 C CA . ARG A 1 78 ? 19.334 -11.578 -34.345 1.00 90.00 78 ARG A CA 1
ATOM 610 C C . ARG A 1 78 ? 19.355 -11.036 -35.773 1.00 90.00 78 ARG A C 1
ATOM 612 O O . ARG A 1 78 ? 19.340 -11.820 -36.709 1.00 90.00 78 ARG A O 1
ATOM 619 N N . ALA A 1 79 ? 19.389 -9.715 -35.945 1.00 86.38 79 ALA A N 1
ATOM 620 C CA . ALA A 1 79 ? 19.511 -9.105 -37.268 1.00 86.38 79 ALA A CA 1
ATOM 621 C C . ALA A 1 79 ? 20.871 -9.422 -37.913 1.00 86.38 79 ALA A C 1
ATOM 623 O O . ALA A 1 79 ? 20.923 -9.749 -39.090 1.00 86.38 79 ALA A O 1
ATOM 624 N N . ALA A 1 80 ? 21.949 -9.396 -37.125 1.00 78.88 80 ALA A N 1
ATOM 625 C CA . ALA A 1 80 ? 23.297 -9.712 -37.598 1.00 78.88 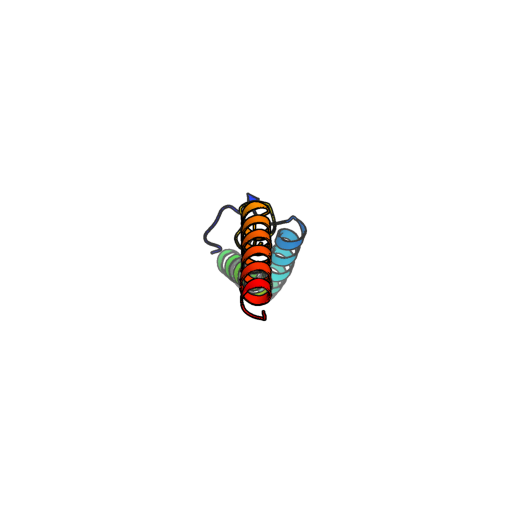80 ALA A CA 1
ATOM 626 C C . ALA A 1 80 ? 23.510 -11.197 -37.949 1.00 78.88 80 ALA A C 1
ATOM 628 O O . ALA A 1 80 ? 24.418 -11.505 -38.704 1.00 78.88 80 ALA A O 1
ATOM 629 N N . THR A 1 81 ? 22.692 -12.106 -37.410 1.00 75.81 81 THR A N 1
ATOM 630 C CA . THR A 1 81 ? 22.739 -13.553 -37.713 1.00 75.81 81 THR A CA 1
ATOM 631 C C . THR A 1 81 ? 21.809 -13.967 -38.855 1.00 75.81 81 THR A C 1
ATOM 633 O O . THR A 1 81 ? 21.771 -15.140 -39.205 1.00 75.81 81 THR A O 1
ATOM 636 N N . LYS A 1 82 ? 21.024 -13.034 -39.411 1.00 64.69 82 LYS A N 1
ATOM 637 C CA . LYS A 1 82 ? 20.084 -13.288 -40.516 1.00 64.69 82 LYS A CA 1
ATOM 638 C C . LYS A 1 82 ? 20.668 -12.925 -41.896 1.00 64.69 82 LYS A C 1
ATOM 640 O O . LYS A 1 82 ? 19.915 -12.856 -42.865 1.00 64.69 82 LYS A O 1
ATOM 645 N N . LEU A 1 83 ? 21.975 -12.670 -41.948 1.00 53.06 83 LEU A N 1
ATOM 646 C CA . LEU A 1 83 ? 22.817 -12.549 -43.142 1.00 53.06 83 LEU A CA 1
ATOM 647 C C . LEU A 1 83 ? 23.685 -13.803 -43.236 1.00 53.06 83 LEU A C 1
ATOM 649 O O . LEU A 1 83 ? 23.885 -14.270 -44.374 1.00 53.06 83 LEU A O 1
#

Sequence (83 aa):
MARGDKSKYTDKQKRMAEHIEQGYEDRGVSKEEAERRAWATVNAEHGGGKKPGGSGRHDTKADRSATAKKGWETRRKRAATKL